Protein AF-A0A1I4ZAB8-F1 (afdb_monomer_lite)

pLDDT: mean 84.4, std 9.03, range [45.69, 97.94]

Organism: NCBI:txid1005928

Radius of gyration: 27.58 Å; chains: 1; bounding box: 60×48×59 Å

Structure (mmCIF, N/CA/C/O backbone):
data_AF-A0A1I4ZAB8-F1
#
_entry.id   AF-A0A1I4ZAB8-F1
#
loop_
_atom_site.group_PDB
_atom_site.id
_atom_site.type_symbol
_atom_site.label_atom_id
_atom_site.label_alt_id
_atom_site.label_comp_id
_atom_site.label_asym_id
_atom_site.label_entity_id
_atom_site.label_seq_id
_atom_site.pdbx_PDB_ins_code
_atom_site.Cartn_x
_atom_site.Cartn_y
_atom_site.Cartn_z
_atom_site.occupancy
_atom_site.B_iso_or_equiv
_atom_site.auth_seq_id
_atom_site.auth_comp_id
_atom_site.auth_asym_id
_atom_site.auth_atom_id
_atom_site.pdbx_PDB_model_num
ATOM 1 N N . MET A 1 1 ? -26.889 25.364 16.447 1.00 45.69 1 MET A N 1
ATOM 2 C CA . MET A 1 1 ? -26.338 25.894 15.181 1.00 45.69 1 MET A CA 1
ATOM 3 C C . MET A 1 1 ? -26.496 24.806 14.133 1.00 45.69 1 MET A C 1
ATOM 5 O O . MET A 1 1 ? -25.914 23.743 14.297 1.00 45.69 1 MET A O 1
ATOM 9 N N . ARG A 1 2 ? -27.383 24.988 13.149 1.00 59.25 2 ARG A N 1
ATOM 10 C CA . ARG A 1 2 ? -27.584 23.996 12.084 1.00 59.25 2 ARG A CA 1
ATOM 11 C C . ARG A 1 2 ? -26.413 24.127 11.113 1.00 59.25 2 ARG A C 1
ATOM 13 O O . ARG A 1 2 ? -26.306 25.153 10.452 1.00 59.25 2 ARG A O 1
ATOM 20 N N . LEU A 1 3 ? -25.514 23.144 11.078 1.00 62.06 3 LEU A N 1
ATOM 21 C CA . LEU A 1 3 ? -24.501 23.083 10.027 1.00 62.06 3 LEU A CA 1
ATOM 22 C C . LEU A 1 3 ? -25.233 22.844 8.703 1.00 62.06 3 LEU A C 1
ATOM 24 O O . LEU A 1 3 ? -25.845 21.795 8.509 1.00 62.06 3 LEU A O 1
ATOM 28 N N . CYS A 1 4 ? -25.209 23.833 7.813 1.00 67.88 4 CYS A N 1
ATOM 29 C CA . CYS A 1 4 ? -25.681 23.656 6.447 1.00 67.88 4 CYS A CA 1
ATOM 30 C C . CYS A 1 4 ? -24.727 22.682 5.729 1.00 67.88 4 CYS A C 1
ATOM 32 O O . CYS A 1 4 ? -23.523 22.919 5.761 1.00 67.88 4 CYS A O 1
ATOM 34 N N . PRO A 1 5 ? -25.220 21.615 5.071 1.00 77.38 5 PRO A N 1
ATOM 35 C CA . PRO A 1 5 ? -24.387 20.638 4.355 1.00 77.38 5 PRO A CA 1
ATOM 36 C C . PRO A 1 5 ? -23.876 21.148 2.994 1.00 77.38 5 PRO A C 1
ATOM 38 O O . PRO A 1 5 ? -23.064 20.495 2.343 1.00 77.38 5 PRO A O 1
ATOM 41 N N . ALA A 1 6 ? -24.327 22.333 2.575 1.00 78.75 6 ALA A N 1
ATOM 42 C CA . ALA A 1 6 ? -23.990 22.971 1.305 1.00 78.75 6 ALA A CA 1
ATOM 43 C C . ALA A 1 6 ? -22.479 23.095 0.990 1.00 78.75 6 ALA A C 1
ATOM 45 O O . ALA A 1 6 ? -22.105 22.754 -0.131 1.00 78.75 6 ALA A O 1
ATOM 46 N N . PRO A 1 7 ? -21.584 23.512 1.913 1.00 81.19 7 PRO A N 1
ATOM 47 C CA . PRO A 1 7 ? -20.161 23.628 1.593 1.00 81.19 7 PRO A CA 1
ATOM 48 C C . PRO A 1 7 ? -19.498 22.259 1.387 1.00 81.19 7 PRO A C 1
ATOM 50 O O . PRO A 1 7 ? -18.564 22.143 0.601 1.00 81.19 7 PRO A O 1
ATOM 53 N N . LEU A 1 8 ? -20.005 21.209 2.042 1.00 84.50 8 LEU A N 1
ATOM 54 C CA . LEU A 1 8 ? -19.471 19.852 1.924 1.00 84.50 8 LEU A CA 1
ATOM 55 C C . LEU A 1 8 ? -19.869 19.209 0.587 1.00 84.50 8 LEU A C 1
ATOM 57 O O . LEU A 1 8 ? -19.049 18.568 -0.065 1.00 84.50 8 LEU A O 1
ATOM 61 N N . LEU A 1 9 ? -21.106 19.450 0.142 1.00 87.38 9 LEU A N 1
ATOM 62 C CA . LEU A 1 9 ? -21.582 19.052 -1.185 1.00 87.38 9 LEU A CA 1
ATOM 63 C C . LEU A 1 9 ? -20.849 19.797 -2.311 1.00 87.38 9 LEU A C 1
ATOM 65 O O . LEU A 1 9 ? -20.507 19.182 -3.317 1.00 87.38 9 LEU A O 1
ATOM 69 N N . ALA A 1 10 ? -20.561 21.090 -2.132 1.00 86.69 10 ALA A N 1
ATOM 70 C CA . ALA A 1 10 ? -19.797 21.873 -3.104 1.00 86.69 10 ALA A CA 1
ATOM 71 C C . ALA A 1 10 ? -18.343 21.384 -3.233 1.00 86.69 10 ALA A C 1
ATOM 73 O O . ALA A 1 10 ? -17.847 21.220 -4.348 1.00 86.69 10 ALA A O 1
ATOM 74 N N . ALA A 1 11 ? -17.683 21.089 -2.107 1.00 86.44 11 ALA A N 1
ATOM 75 C CA . ALA A 1 11 ? -16.332 20.530 -2.100 1.00 86.44 11 ALA A CA 1
ATOM 76 C C . ALA A 1 11 ? -16.279 19.141 -2.759 1.00 86.44 11 ALA A C 1
ATOM 78 O O . ALA A 1 11 ? -15.366 18.859 -3.535 1.00 86.44 11 ALA A O 1
ATOM 79 N N . LEU A 1 12 ? -17.283 18.293 -2.503 1.00 87.75 12 LEU A N 1
ATOM 80 C CA . LEU A 1 12 ? -17.404 16.988 -3.149 1.00 87.75 12 LEU A CA 1
ATOM 81 C C . LEU A 1 12 ? -17.560 17.140 -4.669 1.00 87.75 12 LEU A C 1
ATOM 83 O O . LEU A 1 12 ? -16.820 16.513 -5.418 1.00 87.75 12 LEU A O 1
ATOM 87 N N . ALA A 1 13 ? -18.460 18.013 -5.129 1.00 85.56 13 ALA A N 1
ATOM 88 C CA . ALA A 1 13 ? -18.680 18.249 -6.555 1.00 85.56 13 ALA A CA 1
ATOM 89 C C . ALA A 1 13 ? -17.413 18.741 -7.281 1.00 85.56 13 ALA A C 1
ATOM 91 O O . ALA A 1 13 ? -17.112 18.257 -8.369 1.00 85.56 13 ALA A O 1
ATOM 92 N N . MET A 1 14 ? -16.632 19.639 -6.670 1.00 84.25 14 MET A N 1
ATOM 93 C CA . MET A 1 14 ? -15.352 20.093 -7.238 1.00 84.25 14 MET A CA 1
ATOM 94 C C . MET A 1 14 ? -14.311 18.969 -7.309 1.00 84.25 14 MET A C 1
ATOM 96 O O . MET A 1 14 ? -13.589 18.876 -8.299 1.00 84.25 14 MET A O 1
ATOM 100 N N . GLY A 1 15 ? -14.270 18.081 -6.311 1.00 85.75 15 GLY A N 1
ATOM 101 C CA . GLY A 1 15 ? -13.389 16.911 -6.322 1.00 85.75 15 GLY A CA 1
ATOM 102 C C . GLY A 1 15 ? -13.714 15.911 -7.437 1.00 85.75 15 GLY A C 1
ATOM 103 O O . GLY A 1 15 ? -12.798 15.364 -8.044 1.00 85.75 15 GLY A O 1
ATOM 104 N N . LEU A 1 16 ? -14.999 15.707 -7.756 1.00 81.19 16 LEU A N 1
ATOM 105 C CA . LEU A 1 16 ? -15.402 14.819 -8.856 1.00 81.19 16 LEU A CA 1
ATOM 106 C C . LEU A 1 16 ? -14.978 15.355 -10.233 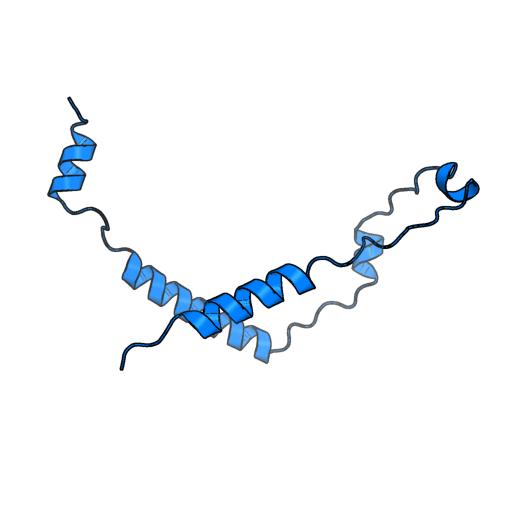1.00 81.19 16 LEU A C 1
ATOM 108 O O . LEU A 1 16 ? -14.657 14.564 -11.115 1.00 81.19 16 LEU A O 1
ATOM 112 N N . ILE A 1 17 ? -14.955 16.678 -10.421 1.00 80.19 17 ILE A N 1
ATOM 113 C CA . ILE A 1 17 ? -14.565 17.300 -11.698 1.00 80.19 17 ILE A CA 1
ATOM 114 C C . ILE A 1 17 ? -13.038 17.276 -11.871 1.00 80.19 17 ILE A C 1
ATOM 116 O O . ILE A 1 17 ? -12.555 17.040 -12.974 1.00 80.19 17 ILE A O 1
ATOM 120 N N . ALA A 1 18 ? -12.274 17.439 -10.785 1.00 76.75 18 ALA A N 1
ATOM 121 C CA . ALA A 1 18 ? -10.808 17.415 -10.810 1.00 76.75 18 ALA A CA 1
ATOM 122 C C . ALA A 1 18 ? -10.200 16.033 -11.131 1.00 76.75 18 ALA A C 1
ATOM 124 O O . ALA A 1 18 ? -9.012 15.939 -11.417 1.00 76.75 18 ALA A O 1
ATOM 125 N N . GLY A 1 19 ? -10.997 14.960 -11.078 1.00 70.56 19 GLY A N 1
ATOM 126 C CA . GLY A 1 19 ? -10.577 13.622 -11.503 1.00 70.56 19 GLY A CA 1
ATOM 127 C C . GLY A 1 19 ? -10.770 13.347 -12.997 1.00 70.56 19 GLY A C 1
ATOM 128 O O . GLY A 1 19 ? -10.342 12.299 -13.474 1.00 70.56 19 GLY A O 1
ATOM 129 N N . CYS A 1 20 ? -11.423 14.248 -13.738 1.00 78.31 20 CYS A N 1
ATOM 130 C CA . CYS A 1 20 ? -11.708 14.081 -15.163 1.00 78.31 20 CYS A CA 1
ATOM 131 C C . CYS A 1 20 ? -10.553 14.609 -16.031 1.00 78.31 20 CYS A C 1
ATOM 133 O O . CYS A 1 20 ? -10.754 15.431 -16.922 1.00 78.31 20 CYS A O 1
ATOM 135 N N . GLU A 1 21 ? -9.334 14.150 -15.747 1.00 78.25 21 GLU A N 1
ATOM 136 C CA . GLU A 1 21 ? -8.178 14.452 -16.591 1.00 78.25 21 GLU A CA 1
ATOM 137 C C . GLU A 1 21 ? -8.207 13.541 -17.833 1.00 78.25 21 GLU A C 1
ATOM 139 O O . GLU A 1 21 ? -8.505 12.345 -17.705 1.00 78.25 21 GLU A O 1
ATOM 144 N N . PRO A 1 22 ? -7.916 14.057 -19.042 1.00 78.38 22 PRO A N 1
ATOM 145 C CA . PRO A 1 22 ? -7.766 13.223 -20.225 1.00 78.38 22 PRO A CA 1
ATOM 146 C C . PRO A 1 22 ? -6.729 12.126 -19.974 1.00 78.38 22 PRO A C 1
ATOM 148 O O . PRO A 1 22 ? -5.634 12.394 -19.477 1.00 78.38 22 PRO A O 1
ATOM 151 N N . PHE A 1 23 ? -7.054 10.882 -20.334 1.00 79.94 23 PHE A N 1
ATOM 152 C CA . PHE A 1 23 ? -6.061 9.812 -20.301 1.00 79.94 23 PHE A CA 1
ATOM 153 C C . PHE A 1 23 ? -4.880 10.213 -21.200 1.00 79.94 23 PHE A C 1
ATOM 155 O O . PHE A 1 23 ? -5.115 10.618 -22.344 1.00 79.94 23 PHE A O 1
ATOM 162 N N . PRO A 1 24 ? -3.627 10.126 -20.720 1.00 80.12 24 PRO A N 1
ATOM 163 C CA . PRO A 1 24 ? -2.480 10.536 -21.513 1.00 80.12 24 PRO A CA 1
ATOM 164 C C . PRO A 1 24 ? -2.414 9.707 -22.798 1.00 80.12 24 PRO A C 1
ATOM 166 O O . PRO A 1 24 ? -2.450 8.476 -22.769 1.00 80.12 24 PRO A O 1
ATOM 169 N N . THR A 1 25 ? -2.314 10.380 -23.942 1.00 80.75 25 THR A N 1
ATOM 170 C CA . THR A 1 25 ? -2.156 9.711 -25.235 1.00 80.75 25 THR A CA 1
ATOM 171 C C . THR A 1 25 ? -0.774 9.069 -25.294 1.00 80.75 25 THR A C 1
ATOM 173 O O . THR A 1 25 ? 0.243 9.762 -25.333 1.00 80.75 25 THR A O 1
ATOM 176 N N . PHE A 1 26 ? -0.734 7.739 -25.266 1.00 80.06 26 PHE A N 1
ATOM 177 C CA . PHE A 1 26 ? 0.501 6.974 -25.391 1.00 80.06 26 PHE A CA 1
ATOM 178 C C . PHE A 1 26 ? 0.754 6.655 -26.867 1.00 80.06 26 PHE A C 1
ATOM 180 O O . PHE A 1 26 ? 0.169 5.728 -27.429 1.00 80.06 26 PHE A O 1
ATOM 187 N N . GLU A 1 27 ? 1.613 7.450 -27.500 1.00 83.75 27 GLU A N 1
ATOM 188 C CA . GLU A 1 27 ? 2.066 7.206 -28.869 1.00 83.75 27 GLU A CA 1
ATOM 189 C C . GLU A 1 27 ? 3.129 6.103 -28.868 1.00 83.75 27 GLU A C 1
ATOM 191 O O . GLU A 1 27 ? 4.258 6.292 -28.413 1.00 83.75 27 GLU A O 1
ATOM 196 N N . VAL A 1 28 ? 2.756 4.927 -29.370 1.00 86.00 28 VAL A N 1
ATOM 197 C CA . VAL A 1 28 ? 3.665 3.786 -29.534 1.00 86.00 28 VAL A CA 1
ATOM 198 C C . VAL A 1 28 ? 4.155 3.772 -30.968 1.00 86.00 28 VAL A C 1
ATOM 200 O O . VAL A 1 28 ? 3.342 3.740 -31.893 1.00 86.00 28 VAL A O 1
ATOM 203 N N . SER A 1 29 ? 5.475 3.761 -31.166 1.00 89.06 29 SER A N 1
ATOM 204 C CA . SER A 1 29 ? 6.038 3.575 -32.501 1.00 89.06 29 SER A CA 1
ATOM 205 C C . SER A 1 29 ? 5.607 2.226 -33.079 1.00 89.06 29 SER A C 1
ATOM 207 O O . SER A 1 29 ? 5.435 1.244 -32.354 1.00 89.06 29 SER A O 1
ATOM 209 N N . GLU A 1 30 ? 5.493 2.140 -34.401 1.00 89.50 30 GLU A N 1
ATOM 210 C CA . GLU A 1 30 ? 5.142 0.877 -35.061 1.00 89.50 30 GLU A CA 1
ATOM 211 C C . GLU A 1 30 ? 6.150 -0.239 -34.734 1.00 89.50 30 GLU A C 1
ATOM 213 O O . GLU A 1 30 ? 5.782 -1.386 -34.495 1.00 89.50 30 GLU A O 1
ATOM 218 N N . SER A 1 31 ? 7.428 0.125 -34.591 1.00 88.69 31 SER A N 1
ATOM 219 C CA . SER A 1 31 ? 8.484 -0.784 -34.139 1.00 88.69 31 SER A CA 1
ATOM 220 C C . SER A 1 31 ? 8.281 -1.301 -32.713 1.00 88.69 31 SER A C 1
ATOM 222 O O . SER A 1 31 ? 8.603 -2.453 -32.441 1.00 88.69 31 SER A O 1
ATOM 224 N N . ALA A 1 32 ? 7.742 -0.482 -31.805 1.00 88.00 32 ALA A N 1
ATOM 225 C CA . ALA A 1 32 ? 7.463 -0.889 -30.433 1.00 88.00 32 ALA A CA 1
ATOM 226 C C . ALA A 1 32 ? 6.203 -1.764 -30.344 1.00 88.00 32 ALA A C 1
ATOM 228 O O . ALA A 1 32 ? 6.162 -2.671 -29.517 1.00 88.00 32 ALA A O 1
ATOM 229 N N . ARG A 1 33 ? 5.210 -1.567 -31.227 1.00 86.75 33 ARG A N 1
ATOM 230 C CA . ARG A 1 33 ? 4.059 -2.485 -31.348 1.00 86.75 33 ARG A CA 1
ATOM 231 C C . ARG A 1 33 ? 4.452 -3.856 -31.889 1.00 86.75 33 ARG A C 1
ATOM 233 O O . ARG A 1 33 ? 3.902 -4.857 -31.446 1.00 86.75 33 ARG A O 1
ATOM 240 N N . ALA A 1 34 ? 5.390 -3.893 -32.832 1.00 92.44 34 ALA A N 1
ATOM 241 C CA . ALA A 1 34 ? 5.898 -5.127 -33.426 1.00 92.44 34 ALA A CA 1
ATOM 242 C C . ALA A 1 34 ? 7.023 -5.791 -32.606 1.00 92.44 34 ALA A C 1
ATOM 244 O O . ALA A 1 34 ? 7.527 -6.844 -32.999 1.00 92.44 34 ALA A O 1
ATOM 245 N N . ALA A 1 35 ? 7.449 -5.182 -31.495 1.00 92.06 35 ALA A N 1
ATOM 246 C CA . ALA A 1 35 ? 8.530 -5.708 -30.675 1.00 92.06 35 ALA A CA 1
ATOM 247 C C . ALA A 1 35 ? 8.132 -7.037 -30.020 1.00 92.06 35 ALA A C 1
ATOM 249 O O . ALA A 1 35 ? 7.002 -7.227 -29.568 1.00 92.06 35 ALA A O 1
ATOM 250 N N . ALA A 1 36 ? 9.091 -7.960 -29.935 1.00 93.31 36 ALA A N 1
ATOM 251 C CA . ALA A 1 36 ? 8.906 -9.182 -29.170 1.00 93.31 36 ALA A CA 1
ATOM 252 C C . ALA A 1 36 ? 8.677 -8.855 -27.687 1.00 93.31 36 ALA A C 1
ATOM 254 O O . ALA A 1 36 ? 9.233 -7.892 -27.152 1.00 93.31 36 ALA A O 1
ATOM 255 N N . TYR A 1 37 ? 7.882 -9.690 -27.018 1.00 86.88 37 TYR A N 1
ATOM 256 C CA . TYR A 1 37 ? 7.670 -9.563 -25.582 1.00 86.88 37 TYR A CA 1
ATOM 257 C C . TYR A 1 37 ? 9.016 -9.673 -24.840 1.00 86.88 37 TYR A C 1
ATOM 259 O O . TYR A 1 37 ? 9.819 -10.552 -25.178 1.00 86.88 37 TYR A O 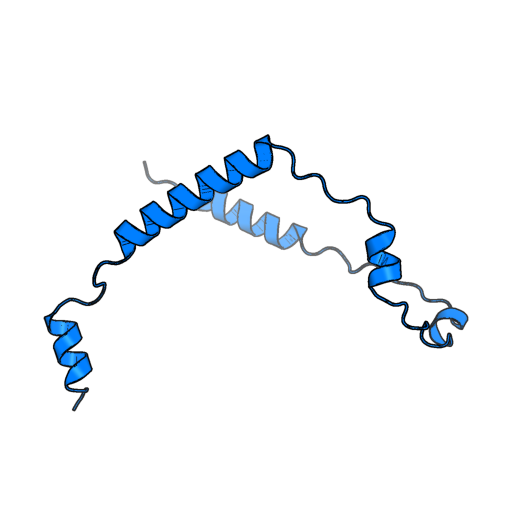1
ATOM 267 N N . PRO A 1 38 ? 9.296 -8.805 -23.851 1.00 86.75 38 PRO A N 1
ATOM 268 C CA . PRO A 1 38 ? 10.567 -8.829 -23.142 1.00 86.75 38 PRO A CA 1
ATOM 269 C C . PRO A 1 38 ? 10.755 -10.143 -22.381 1.00 86.75 38 PRO A C 1
ATOM 271 O O . PRO A 1 38 ? 9.807 -10.729 -21.856 1.00 86.75 38 PRO A O 1
ATOM 274 N N . ALA A 1 39 ? 12.003 -10.595 -22.287 1.00 91.75 39 ALA A N 1
ATOM 275 C CA . ALA A 1 39 ? 12.335 -11.744 -21.459 1.00 91.75 39 ALA A CA 1
ATOM 276 C C . ALA A 1 39 ? 12.024 -11.441 -19.987 1.00 91.75 39 ALA A C 1
ATOM 278 O O . ALA A 1 39 ? 12.327 -10.358 -19.482 1.00 91.75 39 ALA A O 1
ATOM 279 N N . LEU A 1 40 ? 11.430 -12.413 -19.294 1.00 90.50 40 LEU A N 1
ATOM 280 C CA . LEU A 1 40 ? 11.215 -12.309 -17.857 1.00 90.50 40 LEU A CA 1
ATOM 281 C C . LEU A 1 40 ? 12.565 -12.396 -17.146 1.00 90.50 40 LEU A C 1
ATOM 283 O O . LEU A 1 40 ? 13.330 -13.339 -17.353 1.00 90.50 40 LEU A O 1
ATOM 287 N N . VAL A 1 41 ? 12.843 -11.408 -16.305 1.00 91.12 41 VAL A N 1
ATOM 288 C CA . VAL A 1 41 ? 14.037 -11.378 -15.459 1.00 91.12 41 VAL A CA 1
ATOM 289 C C . VAL A 1 41 ? 13.664 -11.969 -14.094 1.00 91.12 41 VAL A C 1
ATOM 291 O O . VAL A 1 41 ? 12.572 -11.665 -13.603 1.00 91.12 41 VAL A O 1
ATOM 294 N N . PRO A 1 42 ? 14.514 -12.804 -13.466 1.00 91.69 42 PRO A N 1
ATOM 295 C CA . PRO A 1 42 ? 14.254 -13.307 -12.119 1.00 91.69 42 PRO A CA 1
ATOM 296 C C . PRO A 1 42 ? 14.018 -12.168 -11.125 1.00 91.69 42 PRO A C 1
ATOM 298 O O . PRO A 1 42 ? 14.705 -11.144 -11.174 1.00 91.69 42 PRO A O 1
ATOM 301 N N . VAL A 1 43 ? 13.061 -12.344 -10.212 1.00 90.19 43 VAL A N 1
ATOM 302 C CA . VAL A 1 43 ? 12.673 -11.291 -9.260 1.00 90.19 43 VAL A CA 1
ATOM 303 C C . VAL A 1 43 ? 13.841 -10.892 -8.356 1.00 90.19 43 VAL A C 1
ATOM 305 O O . VAL A 1 43 ? 13.998 -9.718 -8.034 1.00 90.19 43 VAL A O 1
ATOM 308 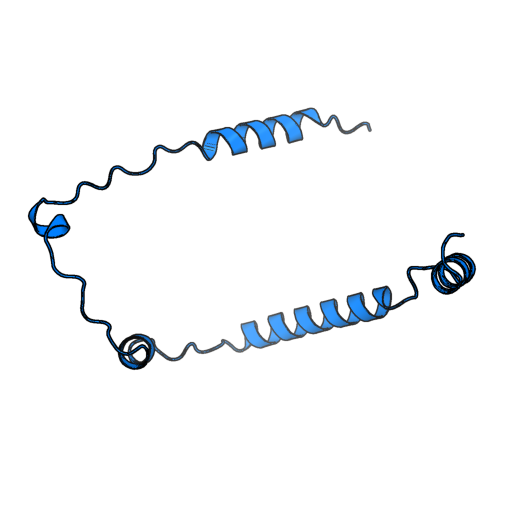N N . GLU A 1 44 ? 14.718 -11.838 -8.031 1.00 89.12 44 GLU A N 1
ATOM 309 C CA . GLU A 1 44 ? 15.914 -11.642 -7.212 1.00 89.12 44 GLU A CA 1
ATOM 310 C C . GLU A 1 44 ? 16.911 -10.687 -7.876 1.00 89.12 44 GLU A C 1
ATOM 312 O O . GLU A 1 44 ? 17.593 -9.926 -7.192 1.00 89.12 44 GLU A O 1
ATOM 317 N N . ALA A 1 45 ? 16.967 -10.678 -9.213 1.00 88.50 45 ALA A N 1
ATOM 318 C CA . ALA A 1 45 ? 17.817 -9.757 -9.962 1.00 88.50 45 ALA A CA 1
ATOM 319 C C . ALA A 1 45 ? 17.315 -8.309 -9.874 1.00 88.50 45 ALA A C 1
ATOM 321 O O . ALA A 1 45 ? 18.108 -7.386 -10.037 1.00 88.50 45 ALA A O 1
ATOM 322 N N . ILE A 1 46 ? 16.020 -8.113 -9.613 1.00 87.06 46 ILE A N 1
ATOM 323 C CA . ILE A 1 46 ? 15.396 -6.799 -9.430 1.00 87.06 46 ILE A CA 1
ATOM 324 C C . ILE A 1 46 ? 15.530 -6.371 -7.966 1.00 87.06 46 ILE A C 1
ATOM 326 O O . ILE A 1 46 ? 15.990 -5.270 -7.675 1.00 87.06 46 ILE A O 1
ATOM 330 N N . THR A 1 47 ? 15.166 -7.248 -7.027 1.00 87.38 47 THR A N 1
ATOM 331 C CA . THR A 1 47 ? 15.146 -6.925 -5.593 1.00 87.38 47 THR A CA 1
ATOM 332 C C . THR A 1 47 ? 16.541 -6.816 -4.989 1.00 87.38 47 THR A C 1
ATOM 334 O O . THR A 1 47 ? 16.739 -5.997 -4.099 1.00 87.38 47 THR A O 1
ATOM 337 N N . GLY A 1 48 ? 17.529 -7.555 -5.503 1.00 83.81 48 GLY A N 1
ATOM 338 C CA . GLY A 1 48 ? 18.924 -7.459 -5.061 1.00 83.81 48 GLY A CA 1
ATOM 339 C C . GLY A 1 48 ? 19.607 -6.127 -5.397 1.00 83.81 48 GLY A C 1
ATOM 340 O O . GLY A 1 48 ? 20.664 -5.832 -4.847 1.00 83.81 48 GLY A O 1
ATOM 341 N N . GLN A 1 49 ? 19.015 -5.316 -6.280 1.00 84.25 49 GLN A N 1
ATOM 342 C CA . GLN A 1 49 ? 19.497 -3.966 -6.607 1.00 84.25 49 GLN A CA 1
ATOM 343 C C . GLN A 1 49 ? 18.940 -2.901 -5.658 1.00 84.25 49 GLN A C 1
ATOM 345 O O . GLN A 1 49 ? 19.432 -1.773 -5.635 1.00 84.25 49 GLN A O 1
ATOM 350 N N . VAL A 1 50 ? 17.907 -3.241 -4.885 1.00 81.56 50 VAL A N 1
ATOM 351 C CA . VAL A 1 50 ? 17.299 -2.333 -3.920 1.00 81.56 50 VAL A CA 1
ATOM 352 C C . VAL A 1 50 ? 18.091 -2.441 -2.615 1.00 81.5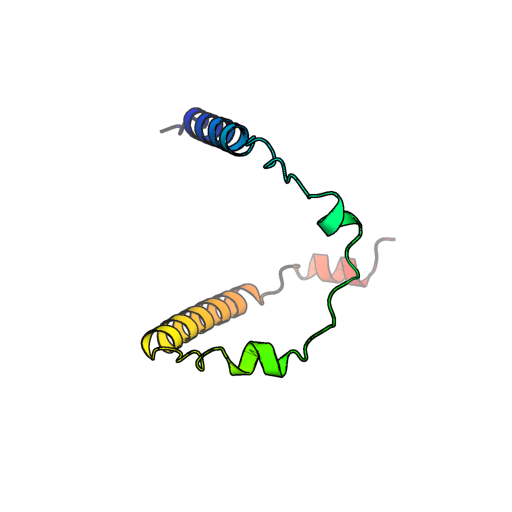6 50 VAL A C 1
ATOM 354 O O . VAL A 1 50 ? 18.222 -3.543 -2.076 1.00 81.56 50 VAL A O 1
ATOM 357 N N . PRO A 1 51 ? 18.633 -1.331 -2.081 1.00 80.44 51 PRO A N 1
ATOM 358 C CA . PRO A 1 51 ? 19.237 -1.338 -0.756 1.00 80.44 51 PRO A CA 1
ATOM 359 C C . PRO A 1 51 ? 18.238 -1.887 0.259 1.00 80.44 51 PRO A C 1
ATOM 361 O O . PRO A 1 51 ? 17.057 -1.545 0.200 1.00 80.44 51 PRO A O 1
ATOM 364 N N . ALA A 1 52 ? 18.702 -2.719 1.192 1.00 75.75 52 ALA A N 1
ATOM 365 C CA . ALA A 1 52 ? 17.840 -3.224 2.252 1.00 75.75 52 ALA A CA 1
ATOM 366 C C . ALA A 1 52 ? 17.158 -2.044 2.957 1.00 75.75 52 ALA A C 1
ATOM 368 O O . ALA A 1 52 ? 17.830 -1.152 3.486 1.00 75.75 52 ALA A O 1
ATOM 369 N N . GLU A 1 53 ? 15.825 -2.031 2.927 1.00 71.06 53 GLU A N 1
ATOM 370 C CA . GLU A 1 53 ? 15.040 -0.984 3.562 1.00 71.06 53 GLU A CA 1
ATOM 371 C C . GLU A 1 53 ? 15.331 -1.020 5.063 1.00 71.06 53 GLU A C 1
ATOM 373 O O . GLU A 1 53 ? 14.967 -1.952 5.783 1.00 71.06 53 GLU A O 1
ATOM 378 N N .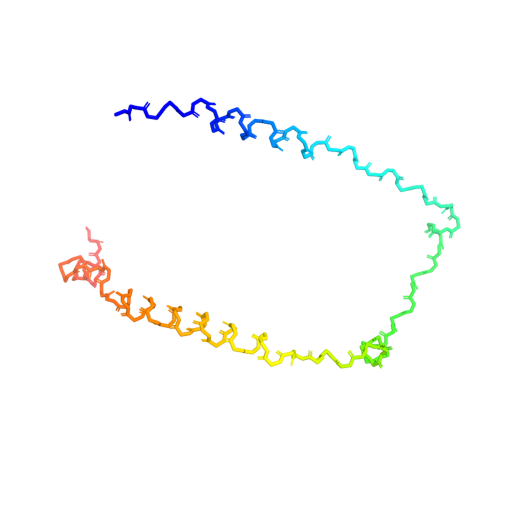 THR A 1 54 ? 16.079 -0.025 5.532 1.00 71.69 54 THR A N 1
ATOM 379 C CA . THR A 1 54 ? 16.389 0.100 6.949 1.00 71.69 54 THR A CA 1
ATOM 380 C C . THR A 1 54 ? 15.165 0.703 7.607 1.00 71.69 54 THR A C 1
ATOM 382 O O . THR A 1 54 ? 14.921 1.903 7.496 1.00 71.69 54 THR A O 1
ATOM 385 N N . ILE A 1 55 ? 14.375 -0.135 8.281 1.00 72.88 55 ILE A N 1
ATOM 386 C CA . ILE A 1 55 ? 13.287 0.357 9.122 1.00 72.88 55 ILE A CA 1
ATOM 387 C C . ILE A 1 55 ? 13.917 1.213 10.210 1.00 72.88 55 ILE A C 1
ATOM 389 O O . ILE A 1 55 ? 14.600 0.711 11.105 1.00 72.88 55 ILE A O 1
ATOM 393 N N . ALA A 1 56 ? 13.690 2.516 10.117 1.00 78.62 56 ALA A N 1
ATOM 394 C CA . ALA A 1 56 ? 14.206 3.435 11.101 1.00 78.62 56 ALA A CA 1
ATOM 395 C C . ALA A 1 56 ? 13.545 3.155 12.471 1.00 78.62 56 ALA A C 1
ATOM 397 O O . ALA A 1 56 ? 12.348 2.828 12.511 1.00 78.62 56 ALA A O 1
ATOM 398 N N . PRO A 1 57 ? 14.282 3.234 13.595 1.00 73.38 57 PRO A N 1
ATOM 399 C CA . PRO A 1 57 ? 13.780 2.861 14.923 1.00 73.38 57 PRO A CA 1
ATOM 400 C C . PRO A 1 57 ? 12.441 3.522 15.290 1.00 73.38 57 PRO A C 1
ATOM 402 O O . PRO A 1 57 ? 11.553 2.890 15.870 1.00 73.38 57 PRO A O 1
ATOM 405 N N . GLU A 1 58 ? 12.263 4.777 14.887 1.00 74.06 58 GLU A N 1
ATOM 406 C CA . GLU A 1 58 ? 11.046 5.564 15.046 1.00 74.06 58 GLU A CA 1
ATOM 407 C C . GLU A 1 58 ? 9.829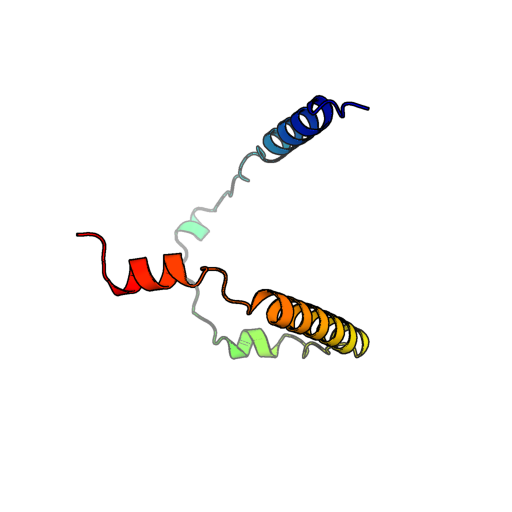 4.925 14.357 1.00 74.06 58 GLU A C 1
ATOM 409 O O . GLU A 1 58 ? 8.753 4.860 14.957 1.00 74.06 58 GLU A O 1
ATOM 414 N N . THR A 1 59 ? 10.004 4.349 13.162 1.00 80.25 59 THR A N 1
ATOM 415 C CA . THR A 1 59 ? 8.934 3.681 12.398 1.00 80.25 59 THR A CA 1
ATOM 416 C C . THR A 1 59 ? 8.436 2.439 13.133 1.00 80.25 59 THR A C 1
ATOM 418 O O . THR A 1 59 ? 7.231 2.202 13.226 1.00 80.25 59 THR A O 1
ATOM 421 N N . SER A 1 60 ? 9.351 1.671 13.731 1.00 83.06 60 SER A N 1
ATOM 422 C CA . SER A 1 60 ? 9.000 0.498 14.541 1.00 83.06 60 SER A CA 1
ATOM 423 C C . SER A 1 60 ? 8.148 0.885 15.757 1.00 83.06 60 SER A C 1
ATOM 425 O O . SER A 1 60 ? 7.116 0.264 16.031 1.00 83.06 60 SER A O 1
ATOM 427 N N . SER A 1 61 ? 8.524 1.964 16.453 1.00 84.69 61 SER A N 1
ATOM 428 C CA . SER A 1 61 ? 7.788 2.442 17.630 1.00 84.69 61 SER A CA 1
ATOM 429 C C . SER A 1 61 ? 6.388 2.986 17.307 1.00 84.69 61 SER A C 1
ATOM 431 O O . SER A 1 61 ? 5.436 2.669 18.030 1.00 84.69 61 SER A O 1
ATOM 433 N N . ASP A 1 62 ? 6.216 3.726 16.202 1.00 89.81 62 ASP A N 1
ATOM 434 C CA . ASP A 1 62 ? 4.891 4.193 15.765 1.00 89.81 62 ASP A CA 1
ATOM 435 C C . ASP A 1 62 ? 3.975 3.011 15.421 1.00 89.81 62 ASP A C 1
ATOM 437 O O . ASP A 1 62 ? 2.831 2.932 15.889 1.00 89.81 62 ASP A O 1
ATOM 441 N N . LEU A 1 63 ? 4.496 2.035 14.670 1.00 93.00 63 LEU A N 1
ATOM 442 C CA . LEU A 1 63 ? 3.754 0.829 14.310 1.00 93.00 63 LEU A CA 1
ATOM 443 C C . LEU A 1 63 ? 3.348 0.018 15.547 1.00 93.00 63 LEU A C 1
ATOM 445 O O . LEU A 1 63 ? 2.197 -0.422 15.634 1.00 93.00 63 LEU A O 1
ATOM 449 N N . ALA A 1 64 ? 4.234 -0.120 16.536 1.00 94.12 64 ALA A N 1
ATOM 450 C CA . ALA A 1 64 ? 3.920 -0.780 17.802 1.00 94.12 64 ALA A CA 1
ATOM 451 C C . ALA A 1 64 ? 2.787 -0.059 18.556 1.00 94.12 64 ALA A C 1
ATOM 453 O O . ALA A 1 64 ? 1.825 -0.696 19.002 1.00 94.12 64 ALA A O 1
ATOM 454 N N . GLY A 1 65 ? 2.843 1.275 18.632 1.00 96.25 65 GLY A N 1
ATOM 455 C CA . GLY A 1 65 ? 1.791 2.088 19.241 1.00 96.25 65 GLY A CA 1
ATOM 456 C C . GLY A 1 65 ? 0.446 1.941 18.523 1.00 96.25 65 GLY A C 1
ATOM 457 O O . GLY A 1 65 ? -0.598 1.775 19.162 1.00 96.25 65 GLY A O 1
ATOM 458 N N . ARG A 1 66 ? 0.449 1.943 17.186 1.00 95.62 66 ARG A N 1
ATOM 459 C CA . ARG A 1 66 ? -0.750 1.717 16.361 1.00 95.62 66 ARG A CA 1
ATOM 460 C C . ARG A 1 66 ? -1.334 0.326 16.581 1.00 95.62 66 ARG A C 1
ATOM 462 O O . ARG A 1 66 ? -2.543 0.204 16.790 1.00 95.62 66 ARG A O 1
ATOM 469 N N . ALA A 1 67 ? -0.492 -0.705 16.591 1.00 97.38 67 ALA A N 1
ATOM 470 C CA . ALA A 1 67 ? -0.909 -2.080 16.840 1.00 97.38 67 ALA A CA 1
ATOM 471 C C . ALA A 1 67 ? -1.555 -2.234 18.226 1.00 97.38 67 ALA A C 1
ATOM 473 O O . ALA A 1 67 ? -2.610 -2.860 18.344 1.00 97.38 67 ALA A O 1
ATOM 474 N N . ALA A 1 68 ? -0.981 -1.617 19.264 1.00 97.94 68 ALA A N 1
ATOM 475 C CA . ALA A 1 68 ? -1.552 -1.623 20.610 1.00 97.94 68 ALA A CA 1
ATOM 476 C C . ALA A 1 68 ? -2.947 -0.973 20.649 1.00 97.94 68 ALA A C 1
ATOM 478 O O . ALA A 1 68 ? -3.888 -1.560 21.188 1.00 97.94 68 ALA A O 1
ATOM 479 N N . ARG A 1 69 ? -3.117 0.193 20.007 1.00 97.56 69 ARG A N 1
ATOM 480 C CA . ARG A 1 69 ? -4.420 0.880 19.913 1.00 97.56 69 ARG A CA 1
ATOM 481 C C . ARG A 1 69 ? -5.473 0.034 19.192 1.00 97.56 69 ARG A C 1
ATOM 483 O O . ARG A 1 69 ? -6.615 -0.038 19.648 1.00 97.56 69 ARG A O 1
ATOM 490 N N . LEU A 1 70 ? -5.098 -0.627 18.095 1.00 97.31 70 LEU A N 1
ATOM 491 C CA . LEU A 1 70 ? -6.000 -1.511 17.350 1.00 97.31 70 LEU A CA 1
ATOM 492 C C . LEU A 1 70 ? -6.428 -2.722 18.184 1.00 97.31 70 LEU A C 1
ATOM 494 O O . LEU A 1 70 ? -7.621 -3.014 18.252 1.00 97.31 70 LEU A O 1
ATOM 498 N N . LYS A 1 71 ? -5.486 -3.376 18.873 1.00 95.94 71 LYS A N 1
ATOM 499 C CA . LYS A 1 71 ? -5.778 -4.508 19.767 1.00 95.94 71 LYS A CA 1
ATOM 500 C C . LYS A 1 71 ? -6.700 -4.101 20.918 1.00 95.94 71 LYS A C 1
ATOM 502 O O . LYS A 1 71 ? -7.680 -4.791 21.182 1.00 95.94 71 LYS A O 1
ATOM 507 N N . ALA A 1 72 ? -6.454 -2.950 21.546 1.00 96.56 72 ALA A N 1
ATOM 508 C CA . ALA A 1 72 ? -7.318 -2.422 22.602 1.00 96.56 72 ALA A CA 1
ATOM 509 C C . ALA A 1 72 ? -8.742 -2.131 22.094 1.00 96.56 72 ALA A C 1
ATOM 511 O O . ALA A 1 72 ? -9.729 -2.449 22.759 1.00 96.56 72 ALA A O 1
ATOM 512 N N . ARG A 1 73 ? -8.875 -1.565 20.887 1.00 94.69 73 ARG A N 1
ATOM 513 C CA . ARG A 1 73 ? -10.184 -1.351 20.258 1.00 94.69 73 ARG A CA 1
ATOM 514 C C . ARG A 1 73 ? -10.886 -2.673 19.954 1.00 94.69 73 ARG A C 1
ATOM 516 O O . ARG A 1 73 ? -12.073 -2.784 20.237 1.00 94.69 73 ARG A O 1
ATOM 523 N N . ALA A 1 74 ? -10.172 -3.661 19.421 1.00 94.19 74 ALA A N 1
ATOM 524 C CA . ALA A 1 74 ? -10.725 -4.983 19.145 1.00 94.19 74 ALA A CA 1
ATOM 525 C C . ALA A 1 74 ? -11.229 -5.666 20.424 1.00 94.19 74 ALA A C 1
ATOM 527 O O . ALA A 1 74 ? -12.344 -6.172 20.431 1.00 94.19 74 ALA A O 1
ATOM 528 N N . ALA A 1 75 ? -10.479 -5.590 21.528 1.00 92.06 75 ALA A N 1
ATOM 529 C CA . ALA A 1 75 ? -10.911 -6.125 22.821 1.00 92.06 75 ALA A CA 1
ATOM 530 C C . ALA A 1 75 ? -12.233 -5.500 23.304 1.00 92.06 75 ALA A C 1
ATOM 532 O O . ALA A 1 75 ? -13.100 -6.201 23.816 1.00 92.06 75 ALA A O 1
ATOM 533 N N . ARG A 1 76 ? -12.429 -4.194 23.075 1.00 88.56 76 ARG A N 1
ATOM 534 C CA . ARG A 1 76 ? -13.698 -3.506 23.377 1.00 88.56 76 ARG A CA 1
ATOM 535 C C . ARG A 1 76 ? -14.846 -3.916 22.452 1.00 88.56 76 ARG A C 1
ATOM 537 O O . ARG A 1 76 ? -15.998 -3.863 22.864 1.00 88.56 76 ARG A O 1
ATOM 544 N N . LEU A 1 77 ? -14.540 -4.271 21.205 1.00 88.56 77 LEU A N 1
ATOM 545 C CA . LEU A 1 77 ? -15.524 -4.667 20.192 1.00 88.56 77 LEU A CA 1
ATOM 546 C C . LEU A 1 77 ? -15.838 -6.168 20.202 1.00 88.56 77 LEU A C 1
ATOM 548 O O . LEU A 1 77 ? -16.839 -6.565 19.622 1.00 88.56 77 LEU A O 1
ATOM 552 N N . GLY A 1 78 ? -15.027 -6.993 20.869 1.00 81.44 78 GLY A N 1
ATOM 553 C CA . GLY A 1 78 ? -15.197 -8.449 20.953 1.00 81.44 78 GLY A CA 1
ATOM 554 C C . GLY A 1 78 ? -16.407 -8.915 21.770 1.00 81.44 78 GLY A C 1
ATOM 555 O O . GLY A 1 78 ? -16.584 -10.113 21.976 1.00 81.44 78 GLY A O 1
ATOM 556 N N . GLY A 1 79 ? -17.237 -7.986 22.249 1.00 79.69 79 GLY A N 1
ATOM 557 C CA . GLY A 1 79 ? -18.517 -8.301 22.861 1.00 79.69 79 GLY A CA 1
ATOM 558 C C . GLY A 1 79 ? -19.505 -8.907 21.861 1.00 79.69 79 GLY A C 1
ATOM 559 O O . GLY A 1 79 ? -19.448 -8.698 20.651 1.00 79.69 79 GLY A O 1
ATOM 560 N N . SER A 1 80 ? -20.454 -9.661 22.399 1.00 76.75 80 SER A N 1
ATOM 561 C CA . SER A 1 80 ? -21.574 -10.229 21.661 1.00 76.75 80 SER A CA 1
ATOM 562 C C . SER A 1 80 ? -22.443 -9.125 21.035 1.00 76.75 80 SER A C 1
ATOM 564 O O . SER A 1 80 ? -23.273 -8.546 21.727 1.00 76.75 80 SER A O 1
ATOM 566 N N . VAL A 1 81 ? -22.293 -8.860 19.730 1.00 81.19 81 VAL A N 1
ATOM 567 C CA . VAL A 1 81 ? -23.112 -7.867 18.987 1.00 81.19 81 VAL A CA 1
ATOM 568 C C . VAL A 1 81 ? -24.584 -8.290 18.884 1.00 81.19 81 VAL A C 1
ATOM 570 O O . VAL A 1 81 ? -25.469 -7.458 18.728 1.00 81.19 81 VAL A O 1
ATOM 573 N N . VAL A 1 82 ? -24.842 -9.594 18.993 1.00 84.56 82 VAL A N 1
ATOM 574 C CA . VAL A 1 82 ? -26.184 -10.181 18.964 1.00 84.56 82 VAL A CA 1
ATOM 575 C C . VAL A 1 82 ? -26.629 -10.460 20.395 1.00 84.56 82 VAL A C 1
ATOM 577 O O . VAL A 1 82 ? -25.958 -11.214 21.099 1.00 84.56 82 VAL A O 1
ATOM 580 N N . ASP A 1 83 ? -27.737 -9.877 20.843 1.00 87.06 83 ASP A N 1
ATOM 581 C CA . ASP A 1 83 ? -28.286 -10.164 22.168 1.00 87.06 83 ASP A CA 1
ATOM 582 C C . ASP A 1 83 ? -28.705 -11.646 22.301 1.00 87.06 83 ASP A C 1
ATOM 584 O O . ASP A 1 83 ? -28.801 -12.396 21.323 1.00 87.06 83 ASP A O 1
ATOM 588 N N . ALA A 1 84 ? -28.908 -12.101 23.538 1.00 87.00 84 ALA A N 1
ATOM 589 C CA . ALA A 1 84 ? -29.176 -13.510 23.815 1.00 87.00 84 ALA A CA 1
ATOM 590 C C . ALA A 1 84 ? -30.473 -14.020 23.158 1.00 87.00 84 ALA A C 1
ATOM 592 O O . ALA A 1 84 ? -30.521 -15.175 22.726 1.00 87.00 84 ALA A O 1
ATOM 593 N N . GLU A 1 85 ? -31.500 -13.174 23.053 1.00 88.62 85 GLU A N 1
ATOM 594 C CA . GLU A 1 85 ? -32.777 -13.525 22.434 1.00 88.62 85 GLU A CA 1
ATOM 595 C C . GLU A 1 85 ? -32.608 -13.682 20.920 1.00 88.62 85 GLU A C 1
ATOM 597 O O . GLU A 1 85 ? -32.964 -14.721 20.354 1.00 88.62 85 GLU A O 1
ATOM 602 N N . THR A 1 86 ? -31.974 -12.704 20.270 1.00 89.75 86 THR A N 1
ATOM 603 C CA . THR A 1 86 ? -31.693 -12.758 18.832 1.00 89.75 86 THR A CA 1
ATOM 604 C C . THR A 1 86 ? -30.805 -13.954 18.487 1.00 89.75 86 THR A C 1
ATOM 606 O O . THR A 1 86 ? -31.077 -14.669 17.521 1.00 89.75 86 THR A O 1
ATOM 609 N N . ARG A 1 87 ? -29.800 -14.268 19.316 1.00 89.88 87 ARG A N 1
ATOM 610 C CA . ARG A 1 87 ? -28.960 -15.463 19.134 1.00 89.88 87 ARG A CA 1
ATOM 611 C C . ARG A 1 87 ? -29.778 -16.750 19.194 1.00 89.88 87 ARG A C 1
ATOM 613 O O . ARG A 1 87 ? -29.577 -17.635 18.363 1.00 89.88 87 ARG A O 1
ATOM 620 N N . LYS A 1 88 ? -30.707 -16.853 20.146 1.00 91.88 88 LYS A N 1
ATOM 621 C CA . LYS A 1 88 ? -31.592 -18.015 20.281 1.00 91.88 88 LYS A CA 1
ATOM 622 C C . LYS A 1 88 ? -32.480 -18.180 19.045 1.00 91.88 88 LYS A C 1
ATOM 624 O O . LYS A 1 88 ? -32.592 -19.291 18.539 1.00 91.88 88 LYS A O 1
ATOM 629 N N . ARG A 1 89 ? -33.029 -17.080 18.510 1.00 90.50 89 ARG A N 1
ATOM 630 C CA . ARG A 1 89 ? -33.825 -17.085 17.268 1.00 90.50 89 ARG A CA 1
ATOM 631 C C . ARG A 1 89 ? -33.028 -17.589 16.064 1.00 90.50 89 ARG A C 1
ATOM 633 O O . ARG A 1 89 ? -33.544 -18.398 15.297 1.00 90.50 89 ARG A O 1
ATOM 640 N N . MET A 1 90 ? -31.774 -17.151 15.920 1.00 90.25 90 MET A N 1
ATOM 641 C CA . MET A 1 90 ? -30.885 -17.628 14.851 1.00 90.25 90 MET A CA 1
ATOM 642 C C . MET A 1 90 ? -30.607 -19.132 14.971 1.00 90.25 90 MET A C 1
ATOM 644 O O . MET A 1 90 ? -30.630 -19.831 13.964 1.00 90.25 90 MET A O 1
ATOM 648 N N . GLN A 1 91 ? -30.396 -19.643 16.191 1.00 91.69 91 GLN A N 1
ATOM 649 C CA . GLN A 1 91 ? -30.162 -21.074 16.437 1.00 91.69 91 GLN A CA 1
ATOM 650 C C . GLN A 1 91 ? -31.386 -21.948 16.135 1.00 91.69 91 GLN A C 1
ATOM 652 O O . GLN A 1 91 ? -31.232 -23.087 15.706 1.00 91.69 91 GLN A O 1
ATOM 657 N N . THR A 1 92 ? -32.599 -21.435 16.351 1.00 92.81 92 THR A N 1
ATOM 658 C CA . THR A 1 92 ? -33.842 -22.178 16.085 1.00 92.81 92 THR A CA 1
ATOM 659 C C . THR A 1 92 ? -34.312 -22.120 14.629 1.00 92.81 92 THR A C 1
ATOM 661 O O . THR A 1 92 ? -35.208 -22.887 14.268 1.00 92.81 92 THR A O 1
ATOM 664 N N . GLY A 1 93 ? -33.718 -21.242 13.810 1.00 78.81 93 GLY A N 1
ATOM 665 C CA . GLY A 1 93 ? -34.144 -20.964 12.437 1.00 78.81 93 GLY A CA 1
ATOM 666 C C . GLY A 1 93 ? -35.475 -20.202 12.365 1.00 78.81 93 GLY A C 1
ATOM 667 O O . GLY A 1 93 ? -36.295 -20.261 13.283 1.00 78.81 93 GLY A O 1
ATOM 668 N N . VAL A 1 94 ? -35.698 -19.469 11.269 1.00 72.69 94 VAL A N 1
ATOM 669 C CA . VAL A 1 94 ? -37.019 -18.898 10.963 1.00 72.69 94 VAL A CA 1
ATOM 670 C C . VAL A 1 94 ? -37.869 -20.034 10.398 1.00 72.69 94 VAL A C 1
ATOM 672 O O . VAL A 1 94 ? -37.516 -20.591 9.361 1.00 72.69 94 VAL A O 1
ATOM 675 N N . LYS A 1 95 ? -38.922 -20.419 11.121 1.00 62.53 95 LYS A N 1
ATOM 676 C CA . LYS A 1 95 ? -39.976 -21.296 10.600 1.00 62.53 95 LYS A CA 1
ATOM 677 C C . LYS A 1 95 ? -41.051 -20.462 9.923 1.00 62.53 95 LYS A C 1
ATOM 679 O O . LYS A 1 95 ? -41.308 -19.349 10.436 1.00 62.53 95 LYS A O 1
#

Secondary structure (DSSP, 8-state):
----SHHHHHHHHHHHHHT-PPPP-----HHHHSSPPPPPPPHHHHHTTSPP----HHHHHHHHHHHHHHHHHHHHH-S-SS-HHHHHHHHH---

Sequence (95 aa):
MRLCPAPLLAALAMGLIAGCEPFPTFEVSESARAAAYPALVPVEAITGQVPAETIAPETSSDLAGRAARLKARAARLGGSVVDAETRKRMQTGVK

Foldseek 3Di:
DDPDCVVVVVVVVVVVVVPPDPDDDDDDDPCRVVDDDDDDDPVCVVVVVDPDPPCDPVNVVVVVVVVVVVVVVVVVVVDDPADPVRVVDVVVDDD